Protein AF-A0A9D4RQT7-F1 (afdb_monomer)

Organism: Dreissena polymorpha (NCBI:txid45954)

Secondary structure (DSSP, 8-state):
-EEEES-EEEEEEEEEEEEEEEEEEEEEESSEEEEEEEEEEEEEEEEEEEEEEEEEEEEEEEEEEEEEEEEEEEEEEEEEEEEEEEEEEEEEEEEEEEEEESSEEEEEEEEEES-EEEEEEEEEEESEEEEEEEEEES-EEEEEEEEEEE--

pLDDT: mean 74.94, std 4.61, range [51.5, 82.75]

Mean predicted aligned error: 7.0 Å

Radius of gyration: 15.12 Å; Cα contacts (8 Å, |Δi|>4): 429; chains: 1; bounding box: 41×29×42 Å

Nearest PDB structures (foldseek):
  3ult-assembly2_B  TM=1.533E-01  e=4.565E-01  Lolium perenne

Structure (mmCIF, N/CA/C/O backbone):
data_AF-A0A9D4RQT7-F1
#
_entry.id   AF-A0A9D4RQT7-F1
#
loop_
_atom_site.group_PDB
_atom_site.id
_atom_site.type_symbol
_atom_site.label_atom_id
_atom_site.label_alt_id
_atom_site.label_comp_id
_atom_site.label_asym_id
_atom_site.label_entity_id
_atom_site.label_seq_id
_atom_site.pdbx_PDB_ins_code
_atom_site.Cartn_x
_atom_site.Cartn_y
_atom_site.Cartn_z
_atom_site.occupancy
_atom_site.B_iso_or_equiv
_atom_site.auth_seq_id
_atom_site.auth_comp_id
_atom_site.auth_asym_id
_atom_site.auth_atom_id
_atom_site.pdbx_PDB_model_num
ATOM 1 N N . MET A 1 1 ? 5.809 -14.152 4.942 1.00 71.62 1 MET A N 1
ATOM 2 C CA . MET A 1 1 ? 5.813 -14.096 6.418 1.00 71.62 1 MET A CA 1
ATOM 3 C C . MET A 1 1 ? 4.414 -13.785 6.895 1.00 71.62 1 MET A C 1
ATOM 5 O O . MET A 1 1 ? 3.755 -12.975 6.258 1.00 71.62 1 MET A O 1
ATOM 9 N N . ASN A 1 2 ? 3.977 -14.423 7.978 1.00 79.56 2 ASN A N 1
ATOM 10 C CA . ASN A 1 2 ? 2.656 -14.209 8.561 1.00 79.56 2 ASN A CA 1
ATOM 11 C C . ASN A 1 2 ? 2.832 -13.743 10.006 1.00 79.56 2 ASN A C 1
ATOM 13 O O . ASN A 1 2 ? 3.481 -14.434 10.790 1.00 79.56 2 ASN A O 1
ATOM 17 N N . PHE A 1 3 ? 2.258 -12.593 10.341 1.00 76.88 3 PHE A N 1
ATOM 18 C CA . PHE A 1 3 ? 2.304 -12.006 11.675 1.00 76.88 3 PHE A CA 1
ATOM 19 C C . PHE A 1 3 ? 0.886 -11.866 12.225 1.00 76.88 3 PHE A C 1
ATOM 21 O O . PHE A 1 3 ? -0.008 -11.366 11.537 1.00 76.88 3 PHE A O 1
ATOM 28 N N . THR A 1 4 ? 0.664 -12.312 13.461 1.00 79.75 4 THR A N 1
ATOM 29 C CA . THR A 1 4 ? -0.646 -12.227 14.117 1.00 79.75 4 THR A CA 1
ATOM 30 C C . THR A 1 4 ? -0.463 -11.867 15.582 1.00 79.75 4 THR A C 1
ATOM 32 O O . THR A 1 4 ? 0.107 -12.645 16.343 1.00 79.75 4 THR A O 1
ATOM 35 N N . TYR A 1 5 ? -0.951 -10.691 15.974 1.00 75.56 5 TYR A N 1
ATOM 36 C CA . TYR A 1 5 ? -0.823 -10.184 17.339 1.00 75.56 5 TYR A CA 1
ATOM 37 C C . TYR A 1 5 ? -2.159 -9.653 17.863 1.00 75.56 5 TYR A C 1
ATOM 39 O O . TYR A 1 5 ? -2.916 -8.994 17.146 1.00 75.56 5 TYR A O 1
ATOM 47 N N . THR A 1 6 ? -2.445 -9.940 19.135 1.00 71.69 6 THR A N 1
ATOM 48 C CA . THR A 1 6 ? -3.721 -9.603 19.786 1.00 71.69 6 THR A CA 1
ATOM 49 C C . THR A 1 6 ? -3.671 -8.300 20.583 1.00 71.69 6 THR A C 1
ATOM 51 O O . THR A 1 6 ? -4.624 -7.522 20.540 1.00 71.69 6 THR A O 1
ATOM 54 N N . ARG A 1 7 ? -2.566 -8.041 21.294 1.00 72.56 7 ARG A N 1
ATOM 55 C CA . ARG A 1 7 ? -2.293 -6.769 21.975 1.00 72.56 7 ARG A CA 1
ATOM 56 C C . ARG A 1 7 ? -0.795 -6.493 22.011 1.00 72.56 7 ARG A C 1
ATOM 58 O O . ARG A 1 7 ? -0.040 -7.320 22.514 1.00 72.56 7 ARG A O 1
ATOM 65 N N . THR A 1 8 ? -0.388 -5.336 21.511 1.00 75.12 8 THR A N 1
ATOM 66 C CA . THR A 1 8 ? 1.012 -4.890 21.501 1.00 75.12 8 THR A CA 1
ATOM 67 C C . THR A 1 8 ? 1.054 -3.379 21.625 1.00 75.12 8 THR A C 1
ATOM 69 O O . THR A 1 8 ? 0.413 -2.717 20.819 1.00 75.12 8 THR A O 1
ATOM 72 N N . ASP A 1 9 ? 1.837 -2.827 22.543 1.00 77.00 9 ASP A N 1
ATOM 73 C CA . ASP A 1 9 ? 1.921 -1.366 22.675 1.00 77.00 9 ASP A CA 1
ATOM 74 C C . ASP A 1 9 ? 2.597 -0.770 21.427 1.00 77.00 9 ASP A C 1
ATOM 76 O O . ASP A 1 9 ? 2.038 0.080 20.740 1.00 77.00 9 ASP A O 1
ATOM 80 N N . ASN A 1 10 ? 3.759 -1.309 21.039 1.00 79.19 10 ASN A N 1
ATOM 81 C CA . ASN A 1 10 ? 4.453 -0.899 19.821 1.00 79.19 10 ASN A CA 1
ATOM 82 C C . ASN A 1 10 ? 4.899 -2.096 18.980 1.00 79.19 10 ASN A C 1
ATOM 84 O O . ASN A 1 10 ? 5.436 -3.071 19.509 1.00 79.19 10 ASN A O 1
ATOM 88 N N . PHE A 1 11 ? 4.745 -1.985 17.662 1.00 76.56 11 PHE A N 1
ATOM 89 C CA . PHE A 1 11 ? 5.248 -2.958 16.700 1.00 76.56 11 PHE A CA 1
ATOM 90 C C . PHE A 1 11 ? 6.074 -2.273 15.609 1.00 76.56 11 PHE A C 1
ATOM 92 O O . PHE A 1 11 ? 5.605 -1.336 14.961 1.00 76.56 11 PHE A O 1
ATOM 99 N N . TYR A 1 12 ? 7.288 -2.780 15.388 1.00 78.31 12 TYR A N 1
ATOM 100 C CA . TYR A 1 12 ? 8.228 -2.259 14.400 1.00 78.31 12 TYR A CA 1
ATOM 101 C C . TYR A 1 12 ? 8.743 -3.382 13.506 1.00 78.31 12 TYR A C 1
ATOM 103 O O . TYR A 1 12 ? 9.262 -4.386 13.994 1.00 78.31 12 TYR A O 1
ATOM 111 N N . VAL A 1 13 ? 8.662 -3.180 12.194 1.00 72.94 13 VAL A N 1
ATOM 112 C CA . VAL A 1 13 ? 9.315 -4.032 11.193 1.00 72.94 13 VAL A CA 1
ATOM 113 C C . VAL A 1 13 ? 10.196 -3.171 10.308 1.00 72.94 13 VAL A C 1
ATOM 115 O O . VAL A 1 13 ? 9.751 -2.156 9.774 1.00 72.94 13 VAL A O 1
ATOM 118 N N . ASN A 1 14 ? 11.444 -3.603 10.136 1.00 80.38 14 ASN A N 1
ATOM 119 C CA . ASN A 1 14 ? 12.373 -3.022 9.179 1.00 80.38 14 ASN A CA 1
ATOM 120 C C . ASN A 1 14 ? 12.892 -4.121 8.251 1.00 80.38 14 ASN A C 1
ATOM 122 O O . ASN A 1 14 ? 13.490 -5.097 8.704 1.00 80.38 14 ASN A O 1
ATOM 126 N N . CYS A 1 15 ? 12.650 -3.957 6.959 1.00 71.88 15 CYS A N 1
ATOM 127 C CA . CYS A 1 15 ? 12.934 -4.950 5.937 1.00 71.88 15 CYS A CA 1
ATOM 128 C C . CYS A 1 15 ? 13.823 -4.341 4.854 1.00 71.88 15 CYS A C 1
ATOM 130 O O . CYS A 1 15 ? 13.450 -3.336 4.252 1.00 71.88 15 CYS A O 1
ATOM 132 N N . ILE A 1 16 ? 14.968 -4.970 4.575 1.00 79.12 16 ILE A N 1
ATOM 133 C CA . ILE A 1 16 ? 15.852 -4.602 3.462 1.00 79.12 16 ILE A CA 1
ATOM 134 C C . ILE A 1 16 ? 16.157 -5.869 2.667 1.00 79.12 16 ILE A C 1
ATOM 136 O O . ILE A 1 16 ? 16.773 -6.792 3.198 1.00 79.12 16 ILE A O 1
ATOM 140 N N . TYR A 1 17 ? 15.733 -5.914 1.405 1.00 74.88 17 TYR A N 1
ATOM 141 C CA . TYR A 1 17 ? 15.932 -7.075 0.536 1.00 74.88 17 TYR A CA 1
ATOM 142 C C . TYR A 1 17 ? 16.533 -6.688 -0.816 1.00 74.88 17 TYR A C 1
ATOM 144 O O . TYR A 1 17 ? 16.200 -5.655 -1.409 1.00 74.88 17 TYR A O 1
ATOM 152 N N . THR A 1 18 ? 17.412 -7.553 -1.323 1.00 75.62 18 THR A N 1
ATOM 153 C CA . THR A 1 18 ? 18.044 -7.423 -2.637 1.00 75.62 18 THR A CA 1
ATOM 154 C C . THR A 1 18 ? 17.905 -8.745 -3.400 1.00 75.62 18 THR A C 1
ATOM 156 O O . THR A 1 18 ? 18.274 -9.800 -2.893 1.00 75.62 18 THR A O 1
ATOM 159 N N . GLY A 1 19 ? 17.336 -8.711 -4.609 1.00 70.69 19 GLY A N 1
ATOM 160 C CA . GLY A 1 19 ? 17.256 -9.883 -5.492 1.00 70.69 19 GLY A CA 1
ATOM 161 C C . GLY A 1 19 ? 16.344 -11.003 -4.981 1.00 70.69 19 GLY A C 1
ATOM 162 O O . GLY A 1 19 ? 16.796 -12.114 -4.714 1.00 70.69 19 GLY A O 1
ATOM 163 N N . THR A 1 20 ? 15.047 -10.727 -4.877 1.00 71.50 20 THR A N 1
ATOM 164 C CA . THR A 1 20 ? 14.037 -11.707 -4.448 1.00 71.50 20 THR A CA 1
ATOM 165 C C . THR A 1 20 ? 13.070 -12.017 -5.581 1.00 71.50 20 THR A C 1
ATOM 167 O O . THR A 1 20 ? 12.459 -11.099 -6.116 1.00 71.50 20 THR A O 1
ATOM 170 N N . ASN A 1 21 ? 12.842 -13.295 -5.892 1.00 75.62 21 ASN A N 1
ATOM 171 C CA . ASN A 1 21 ? 11.820 -13.656 -6.881 1.00 75.62 21 ASN A CA 1
ATOM 172 C C . ASN A 1 21 ? 10.425 -13.250 -6.393 1.00 75.62 21 ASN A C 1
ATOM 174 O O . ASN A 1 21 ? 9.769 -12.425 -7.017 1.00 75.62 21 ASN A O 1
ATOM 178 N N . ASN A 1 22 ? 9.995 -13.773 -5.243 1.00 79.25 22 ASN A N 1
ATOM 179 C CA . ASN A 1 22 ? 8.695 -13.442 -4.674 1.00 79.25 22 ASN A CA 1
ATOM 180 C C . ASN A 1 22 ? 8.826 -13.066 -3.200 1.00 79.25 22 ASN A C 1
ATOM 182 O O . ASN A 1 22 ? 9.473 -13.779 -2.430 1.00 79.25 22 ASN A O 1
ATOM 186 N N . PHE A 1 23 ? 8.149 -11.995 -2.803 1.00 76.88 23 PHE A N 1
ATOM 187 C CA . PHE A 1 23 ? 8.034 -11.570 -1.418 1.00 76.88 23 PHE A CA 1
ATOM 188 C C . PHE A 1 23 ? 6.563 -11.476 -1.011 1.00 76.88 23 PHE A C 1
ATOM 190 O O . PHE A 1 23 ? 5.767 -10.824 -1.683 1.00 76.88 23 PHE A O 1
ATOM 197 N N . TYR A 1 24 ? 6.219 -12.118 0.107 1.00 79.31 24 TYR A N 1
ATOM 198 C CA . TYR A 1 24 ? 4.861 -12.146 0.647 1.00 79.31 24 TYR A CA 1
ATOM 199 C C . TYR A 1 24 ? 4.875 -11.785 2.128 1.00 79.31 24 TYR A C 1
ATOM 201 O O . TYR A 1 24 ? 5.579 -12.431 2.912 1.00 79.31 24 TYR A O 1
ATOM 209 N N . VAL A 1 25 ? 4.044 -10.830 2.536 1.00 74.88 25 VAL A N 1
ATOM 210 C CA . VAL A 1 25 ? 3.774 -10.517 3.946 1.00 74.88 25 VAL A CA 1
ATOM 211 C C . VAL A 1 25 ? 2.272 -10.472 4.191 1.00 74.88 25 VAL A C 1
ATOM 213 O O . VAL A 1 25 ? 1.536 -9.820 3.457 1.00 74.88 25 VAL A O 1
ATOM 216 N N . ASN A 1 26 ? 1.833 -11.157 5.243 1.00 79.56 26 ASN A N 1
ATOM 217 C CA . ASN A 1 26 ? 0.478 -11.083 5.762 1.00 79.56 26 ASN A CA 1
ATOM 218 C C . ASN A 1 26 ? 0.508 -10.668 7.235 1.00 79.56 26 ASN A C 1
ATOM 220 O O . ASN A 1 26 ? 1.278 -11.213 8.029 1.00 79.56 26 ASN A O 1
ATOM 224 N N . CYS A 1 27 ? -0.335 -9.715 7.596 1.00 73.25 27 CYS A N 1
ATOM 225 C CA . CYS A 1 27 ? -0.266 -9.000 8.861 1.00 73.25 27 CYS A CA 1
ATOM 226 C C . CYS A 1 27 ? -1.672 -8.827 9.440 1.00 73.25 27 CYS A C 1
ATOM 228 O O . CYS A 1 27 ? -2.500 -8.166 8.819 1.00 73.25 27 CYS A O 1
ATOM 230 N N . THR A 1 28 ? -1.927 -9.353 10.641 1.00 79.25 28 THR A N 1
ATOM 231 C CA . THR A 1 28 ? -3.211 -9.174 11.340 1.00 79.25 28 THR A CA 1
ATOM 232 C C . THR A 1 28 ? -2.992 -8.682 12.768 1.00 79.25 28 THR A C 1
ATOM 234 O O . THR A 1 28 ? -2.385 -9.380 13.583 1.00 79.25 28 THR A O 1
ATOM 237 N N . TYR A 1 29 ? -3.524 -7.500 13.086 1.00 74.38 29 TYR A N 1
ATOM 238 C CA . TYR A 1 29 ? -3.374 -6.852 14.395 1.00 74.38 29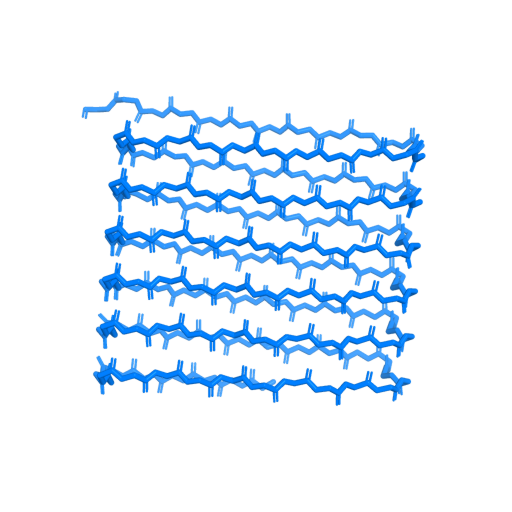 TYR A CA 1
ATOM 239 C C . TYR A 1 29 ? -4.728 -6.372 14.919 1.00 74.38 29 TYR A C 1
ATOM 241 O O . TYR A 1 29 ? -5.548 -5.864 14.152 1.00 74.38 29 TYR A O 1
ATOM 249 N N . THR A 1 30 ? -4.977 -6.549 16.221 1.00 71.62 30 THR A N 1
ATOM 250 C CA . THR A 1 30 ? -6.299 -6.274 16.827 1.00 71.62 30 THR A CA 1
ATOM 251 C C . THR A 1 30 ? -6.351 -5.164 17.868 1.00 71.62 30 THR A C 1
ATOM 253 O O . THR A 1 30 ? -7.444 -4.646 18.114 1.00 71.62 30 THR A O 1
ATOM 256 N N . ARG A 1 31 ? -5.225 -4.845 18.514 1.00 74.75 31 ARG A N 1
ATOM 257 C CA . ARG A 1 31 ? -5.043 -3.679 19.390 1.00 74.75 31 ARG A CA 1
ATOM 258 C C . ARG A 1 31 ? -3.570 -3.312 19.402 1.00 74.75 31 ARG A C 1
ATOM 260 O O . ARG A 1 31 ? -2.759 -4.068 19.947 1.00 74.75 31 ARG A O 1
ATOM 267 N N . THR A 1 32 ? -3.246 -2.177 18.807 1.00 75.25 32 THR A N 1
ATOM 268 C CA . THR A 1 32 ? -1.868 -1.703 18.745 1.00 75.25 32 THR A CA 1
ATOM 269 C C . THR A 1 32 ? -1.841 -0.196 18.882 1.00 75.25 32 THR A C 1
ATOM 271 O O . THR A 1 32 ? -2.504 0.467 18.096 1.00 75.25 32 THR A O 1
ATOM 274 N N . ASP A 1 33 ? -1.074 0.345 19.824 1.00 78.94 33 ASP A N 1
ATOM 275 C CA . ASP A 1 33 ? -1.012 1.802 19.974 1.00 78.94 33 ASP A CA 1
ATOM 276 C C . ASP A 1 33 ? -0.234 2.382 18.784 1.00 78.94 33 ASP A C 1
ATOM 278 O O . ASP A 1 33 ? -0.759 3.201 18.032 1.00 78.94 33 ASP A O 1
ATOM 282 N N . ASN A 1 34 ? 0.976 1.869 18.518 1.00 79.06 34 ASN A N 1
ATOM 283 C CA . ASN A 1 34 ? 1.767 2.286 17.355 1.00 79.06 34 ASN A CA 1
ATOM 284 C C . ASN A 1 34 ? 2.242 1.108 16.498 1.00 79.06 34 ASN A C 1
ATOM 286 O O . ASN A 1 34 ? 2.916 0.187 16.971 1.00 79.06 34 ASN A O 1
ATOM 290 N N . PHE A 1 35 ? 1.948 1.180 15.202 1.00 76.44 35 PHE A N 1
ATOM 291 C CA . PHE A 1 35 ? 2.434 0.244 14.196 1.00 76.44 35 PHE A CA 1
ATOM 292 C C . PHE A 1 35 ? 3.307 0.966 13.169 1.00 76.44 35 PHE A C 1
ATOM 294 O O . PHE A 1 35 ? 2.853 1.901 12.505 1.00 76.44 35 PHE A O 1
ATOM 301 N N . HIS A 1 36 ? 4.540 0.488 12.996 1.00 78.31 36 HIS A N 1
ATOM 302 C CA . HIS A 1 36 ? 5.504 1.041 12.053 1.00 78.31 36 HIS A CA 1
ATOM 303 C C . HIS A 1 36 ? 6.111 -0.048 11.166 1.00 78.31 36 HIS A C 1
ATOM 305 O O . HIS A 1 36 ? 6.689 -1.025 11.648 1.00 78.31 36 HIS A O 1
ATOM 311 N N . VAL A 1 37 ? 6.051 0.163 9.854 1.00 72.38 37 VAL A N 1
ATOM 312 C CA . VAL A 1 37 ? 6.762 -0.655 8.865 1.00 72.38 37 VAL A CA 1
ATOM 313 C C . VAL A 1 37 ? 7.645 0.240 8.014 1.00 72.38 37 VAL A C 1
ATOM 315 O O . VAL A 1 37 ? 7.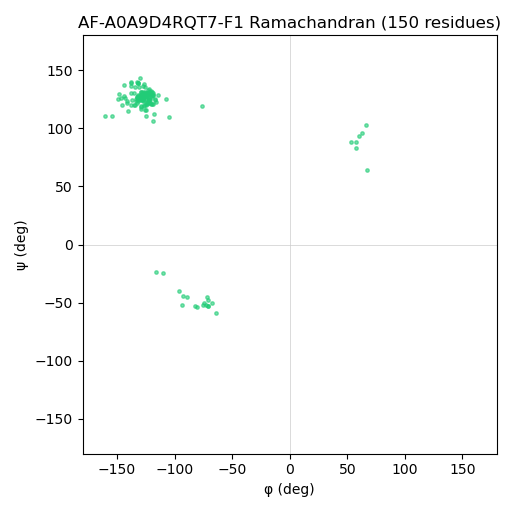173 1.221 7.438 1.00 72.38 37 VAL A O 1
ATOM 318 N N . ASN A 1 38 ? 8.916 -0.136 7.904 1.00 79.25 38 ASN A N 1
ATOM 319 C CA . ASN A 1 38 ? 9.848 0.437 6.948 1.00 79.25 38 ASN A CA 1
ATOM 320 C C . ASN A 1 38 ? 10.422 -0.655 6.043 1.00 79.25 38 ASN A C 1
ATOM 322 O O . ASN A 1 38 ? 10.864 -1.707 6.503 1.00 79.25 38 ASN A O 1
ATOM 326 N N . CYS A 1 39 ? 10.401 -0.398 4.744 1.00 73.12 39 CYS A N 1
ATOM 327 C CA . CYS A 1 39 ? 10.593 -1.418 3.727 1.00 73.12 39 CYS A CA 1
ATOM 328 C C . CYS A 1 39 ? 11.435 -0.863 2.577 1.00 73.12 39 CYS A C 1
ATOM 330 O O . CYS A 1 39 ? 11.033 0.109 1.940 1.00 73.12 39 CYS A O 1
ATOM 332 N N . ILE A 1 40 ? 12.576 -1.489 2.283 1.00 78.62 40 ILE A N 1
ATOM 333 C CA . ILE A 1 40 ? 13.425 -1.158 1.133 1.00 78.62 40 ILE A CA 1
ATOM 334 C C . ILE A 1 40 ? 13.677 -2.425 0.320 1.00 78.62 40 ILE A C 1
ATOM 336 O O . ILE A 1 40 ? 14.278 -3.382 0.808 1.00 78.62 40 ILE A O 1
ATOM 340 N N . TYR A 1 41 ? 13.251 -2.420 -0.939 1.00 74.56 41 TYR A N 1
ATOM 341 C CA . TYR A 1 41 ? 13.418 -3.559 -1.839 1.00 74.56 41 TYR A CA 1
ATOM 342 C C . TYR A 1 41 ? 14.091 -3.128 -3.133 1.00 74.56 41 TYR A C 1
ATOM 344 O O . TYR A 1 41 ? 13.765 -2.095 -3.726 1.00 74.56 41 TYR A O 1
ATOM 352 N N . THR A 1 42 ? 15.025 -3.955 -3.593 1.00 76.00 42 THR A N 1
ATOM 353 C CA . THR A 1 42 ? 15.697 -3.767 -4.878 1.00 76.00 42 THR A CA 1
ATOM 354 C C . THR A 1 42 ? 15.646 -5.060 -5.682 1.00 76.00 42 THR A C 1
ATOM 356 O O . THR A 1 42 ? 16.083 -6.107 -5.203 1.00 76.00 42 THR A O 1
ATOM 359 N N . ARG A 1 43 ? 15.144 -4.973 -6.921 1.00 77.62 43 ARG A N 1
ATOM 360 C CA . ARG A 1 43 ? 14.948 -6.101 -7.847 1.00 77.62 43 ARG A CA 1
ATOM 361 C C . ARG A 1 43 ? 14.056 -7.188 -7.253 1.00 77.62 43 ARG A C 1
ATOM 363 O O . ARG A 1 43 ? 14.532 -8.147 -6.640 1.00 77.62 43 ARG A O 1
ATOM 370 N N . THR A 1 44 ? 12.760 -7.032 -7.460 1.00 78.25 44 THR A N 1
ATOM 371 C CA . THR A 1 44 ? 11.767 -7.998 -7.001 1.00 78.25 44 THR A CA 1
ATOM 372 C C . THR A 1 44 ? 10.817 -8.329 -8.135 1.00 78.25 44 THR A C 1
ATOM 374 O O . THR A 1 44 ? 10.217 -7.415 -8.679 1.00 78.25 44 THR A O 1
ATOM 377 N N . ASN A 1 45 ? 10.638 -9.603 -8.486 1.00 81.44 45 ASN A N 1
ATOM 378 C CA . ASN A 1 45 ? 9.678 -9.909 -9.552 1.00 81.44 45 ASN A CA 1
ATOM 379 C C . ASN A 1 45 ? 8.264 -9.674 -9.021 1.00 81.44 45 ASN A C 1
ATOM 381 O O . ASN A 1 45 ? 7.511 -8.897 -9.590 1.00 81.44 45 ASN A O 1
ATOM 385 N N . ASN A 1 46 ? 7.918 -10.274 -7.877 1.00 80.75 46 ASN A N 1
ATOM 386 C CA . ASN A 1 46 ? 6.606 -10.065 -7.276 1.00 80.75 46 ASN A CA 1
ATOM 387 C C . ASN A 1 46 ? 6.672 -9.680 -5.801 1.00 80.75 46 ASN A C 1
ATOM 389 O O . ASN A 1 46 ? 7.299 -10.367 -4.988 1.00 80.75 46 ASN A O 1
ATOM 393 N N . PHE A 1 47 ? 5.947 -8.624 -5.448 1.00 78.50 47 PHE A N 1
ATOM 394 C CA . PHE A 1 47 ? 5.779 -8.160 -4.081 1.00 78.50 47 PHE A CA 1
ATOM 395 C C . PHE A 1 47 ? 4.298 -8.130 -3.699 1.00 78.50 47 PHE A C 1
ATOM 397 O O . PHE A 1 47 ? 3.498 -7.454 -4.346 1.00 78.50 47 PHE A O 1
ATOM 404 N N . TYR A 1 48 ? 3.950 -8.828 -2.619 1.00 79.69 48 TYR A N 1
ATOM 405 C CA . TYR A 1 48 ? 2.590 -8.908 -2.099 1.00 79.69 48 TYR A CA 1
ATOM 406 C C . TYR A 1 48 ? 2.550 -8.596 -0.607 1.00 79.69 48 TYR A C 1
ATOM 408 O O . TYR A 1 48 ? 3.213 -9.250 0.205 1.00 79.69 48 TYR A O 1
ATOM 416 N N . VAL A 1 49 ? 1.695 -7.650 -0.234 1.00 73.75 49 VAL A N 1
ATOM 417 C CA . VAL A 1 49 ? 1.382 -7.338 1.161 1.00 73.75 49 VAL A CA 1
ATOM 418 C C . VAL A 1 49 ? -0.122 -7.378 1.363 1.00 73.75 49 VAL A C 1
ATOM 420 O O . VAL A 1 49 ? -0.873 -6.723 0.643 1.00 73.75 49 VAL A O 1
ATOM 423 N N . ASN A 1 50 ? -0.555 -8.129 2.369 1.00 79.44 50 ASN A N 1
ATOM 424 C CA . ASN A 1 50 ? -1.925 -8.107 2.853 1.00 79.44 50 ASN A CA 1
ATOM 425 C C . ASN A 1 50 ? -1.933 -7.758 4.337 1.00 79.44 50 ASN A C 1
ATOM 427 O O . ASN A 1 50 ? -1.282 -8.424 5.142 1.00 79.44 50 ASN A O 1
ATOM 431 N N . CYS A 1 51 ? -2.675 -6.726 4.708 1.00 73.44 51 CYS A N 1
ATOM 432 C CA . CYS A 1 51 ? -2.718 -6.280 6.086 1.00 73.44 51 CYS A CA 1
ATOM 433 C C . CYS A 1 51 ? -4.145 -6.005 6.557 1.00 73.44 51 CYS A C 1
ATOM 435 O O . CYS A 1 51 ? -4.932 -5.353 5.869 1.00 73.44 51 CYS A O 1
ATOM 437 N N . THR A 1 52 ? -4.461 -6.470 7.764 1.00 80.00 52 THR A N 1
ATOM 438 C CA . THR A 1 52 ? -5.720 -6.202 8.463 1.00 80.00 52 THR A CA 1
ATOM 439 C C . THR A 1 52 ? -5.440 -5.647 9.855 1.00 80.00 52 THR A C 1
ATOM 441 O O . THR A 1 52 ? -4.829 -6.313 10.693 1.00 80.00 52 THR A O 1
ATOM 444 N N . TYR A 1 53 ? -5.931 -4.438 10.113 1.00 74.19 53 TYR A N 1
ATOM 445 C CA . TYR A 1 53 ? -5.783 -3.748 11.391 1.00 74.19 53 TYR A CA 1
ATOM 446 C C . TYR A 1 53 ? -7.152 -3.449 11.993 1.00 74.19 53 TYR A C 1
ATOM 448 O O . TYR A 1 53 ? -8.058 -2.933 11.331 1.00 74.19 53 TYR A O 1
ATOM 456 N N . THR A 1 54 ? -7.300 -3.772 13.271 1.00 74.50 54 THR A N 1
ATOM 457 C CA . THR A 1 54 ? -8.462 -3.413 14.084 1.00 74.50 54 THR A CA 1
ATOM 458 C C . THR A 1 54 ? -7.941 -2.610 15.263 1.00 74.50 54 THR A C 1
ATOM 460 O O . THR A 1 54 ? -7.053 -3.100 15.943 1.00 74.50 54 THR A O 1
ATOM 463 N N . ARG A 1 55 ? -8.473 -1.404 15.500 1.00 76.56 55 ARG A N 1
ATOM 464 C CA . ARG A 1 55 ? -8.096 -0.503 16.610 1.00 76.56 55 ARG A CA 1
ATOM 465 C C . ARG A 1 55 ? -6.595 -0.224 16.688 1.00 76.56 55 ARG A C 1
ATOM 467 O O . ARG A 1 55 ? -5.854 -0.898 17.408 1.00 76.56 55 ARG A O 1
ATOM 474 N N . THR A 1 56 ? -6.178 0.799 15.960 1.00 75.62 56 THR A N 1
ATOM 475 C CA . THR A 1 56 ? -4.791 1.258 15.977 1.00 75.62 56 THR A CA 1
ATOM 476 C C . THR A 1 56 ? -4.749 2.760 16.161 1.00 75.62 56 THR A C 1
ATOM 478 O O . THR A 1 56 ? -5.350 3.461 15.357 1.00 75.62 56 THR A O 1
ATOM 481 N N . ASP A 1 57 ? -4.037 3.269 17.160 1.00 80.44 57 ASP A N 1
ATOM 482 C CA . ASP A 1 57 ? -4.004 4.721 17.375 1.00 80.44 57 ASP A CA 1
ATOM 483 C C . ASP A 1 57 ? -3.164 5.384 16.272 1.00 80.44 57 ASP A C 1
ATOM 485 O O . ASP A 1 57 ? -3.584 6.356 15.636 1.00 80.44 57 ASP A O 1
ATOM 489 N N . LYS A 1 58 ? -1.989 4.815 15.967 1.00 79.31 58 LYS A N 1
ATOM 490 C CA . LYS A 1 58 ? -1.120 5.293 14.884 1.00 79.31 58 LYS A CA 1
ATOM 491 C C . LYS A 1 58 ? -0.621 4.173 13.991 1.00 79.31 58 LYS A C 1
ATOM 493 O O . LYS A 1 58 ? 0.017 3.216 14.433 1.00 79.31 58 LYS A O 1
ATOM 498 N N . PHE A 1 59 ? -0.850 4.351 12.697 1.00 76.44 59 PHE A N 1
ATOM 499 C CA . PHE A 1 59 ? -0.376 3.463 11.654 1.00 76.44 59 PHE A CA 1
ATOM 500 C C . PHE A 1 59 ? 0.558 4.198 10.695 1.00 76.44 59 PHE A C 1
ATOM 502 O O . PHE A 1 59 ? 0.153 5.165 10.049 1.00 76.44 59 PHE A O 1
ATOM 509 N N . HIS A 1 60 ? 1.793 3.713 10.569 1.00 78.56 60 HIS A N 1
ATOM 510 C CA . HIS A 1 60 ? 2.800 4.284 9.684 1.00 78.56 60 HIS A CA 1
ATOM 511 C C . HIS A 1 60 ? 3.444 3.217 8.803 1.00 78.56 60 HIS A C 1
ATOM 513 O O . HIS A 1 60 ? 4.022 2.241 9.287 1.00 78.56 60 HIS A O 1
ATOM 519 N N . VAL A 1 61 ? 3.426 3.453 7.495 1.00 71.88 61 VAL A N 1
ATOM 520 C CA . VAL A 1 61 ? 4.155 2.642 6.519 1.00 71.88 61 VAL A CA 1
ATOM 521 C C . VAL A 1 61 ? 5.012 3.554 5.660 1.00 71.88 61 VAL A C 1
ATOM 523 O O . VAL A 1 61 ? 4.511 4.496 5.048 1.00 71.88 61 VAL A O 1
ATOM 526 N N . ASN A 1 62 ? 6.305 3.252 5.598 1.00 78.12 62 ASN A N 1
ATOM 527 C CA . ASN A 1 62 ? 7.217 3.837 4.631 1.00 78.12 62 ASN A CA 1
ATOM 528 C C . ASN A 1 62 ? 7.802 2.731 3.760 1.00 78.12 62 ASN A C 1
ATOM 530 O O . ASN A 1 62 ? 8.301 1.722 4.267 1.00 78.12 62 ASN A O 1
ATOM 534 N N . CYS A 1 63 ? 7.728 2.895 2.446 1.00 73.25 63 CYS A N 1
ATOM 535 C CA . CYS A 1 63 ? 8.292 1.917 1.536 1.00 73.25 63 CYS A CA 1
ATOM 536 C C . CYS A 1 63 ? 9.032 2.559 0.363 1.00 73.25 63 CYS A C 1
ATOM 538 O O . CYS A 1 63 ? 8.561 3.520 -0.241 1.00 73.25 63 CYS A O 1
ATOM 540 N N . THR A 1 64 ? 10.177 1.981 0.005 1.00 79.19 64 THR A N 1
ATOM 541 C CA . THR A 1 64 ? 10.952 2.342 -1.184 1.00 79.19 64 THR A CA 1
ATOM 542 C C . THR A 1 64 ? 11.246 1.097 -2.010 1.00 79.19 64 THR A C 1
ATOM 544 O O . THR A 1 64 ? 11.842 0.141 -1.514 1.00 79.19 64 THR A O 1
ATOM 547 N N . TYR A 1 65 ? 10.864 1.122 -3.284 1.00 75.44 65 TYR A N 1
ATOM 548 C CA . TYR A 1 65 ? 11.067 0.004 -4.204 1.00 75.44 65 TYR A CA 1
ATOM 549 C C . TYR A 1 65 ? 11.811 0.457 -5.453 1.00 75.44 65 TYR A C 1
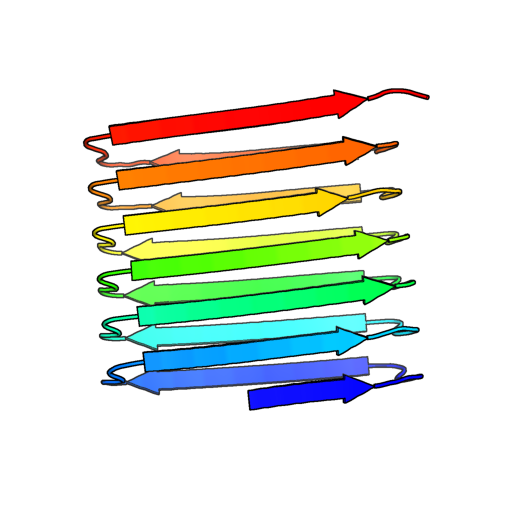ATOM 551 O O . TYR A 1 65 ? 11.500 1.489 -6.053 1.00 75.44 65 TYR A O 1
ATOM 559 N N . THR A 1 66 ? 12.791 -0.343 -5.869 1.00 77.50 66 THR A N 1
ATOM 560 C CA . THR A 1 66 ? 13.552 -0.117 -7.102 1.00 77.50 66 THR A CA 1
ATOM 561 C C . THR A 1 66 ? 13.508 -1.361 -7.977 1.00 77.50 66 THR A C 1
ATOM 563 O O . THR A 1 66 ? 14.095 -2.379 -7.609 1.00 77.50 66 THR A O 1
ATOM 566 N N . ARG A 1 67 ? 12.887 -1.242 -9.158 1.00 78.94 67 ARG A N 1
ATOM 567 C CA . ARG A 1 67 ? 12.635 -2.318 -10.132 1.00 78.94 67 ARG A CA 1
ATOM 568 C C . ARG A 1 67 ? 11.782 -3.443 -9.558 1.00 78.94 67 ARG A C 1
ATOM 570 O O . ARG A 1 67 ? 12.313 -4.369 -8.941 1.00 78.94 67 ARG A O 1
ATOM 577 N N . THR A 1 68 ? 10.479 -3.333 -9.775 1.00 78.44 68 THR A N 1
ATOM 578 C CA . THR A 1 68 ? 9.520 -4.373 -9.399 1.00 78.44 68 THR A CA 1
ATOM 579 C C . THR A 1 68 ? 8.652 -4.734 -10.592 1.00 78.44 68 THR A C 1
ATOM 581 O O . THR A 1 68 ? 8.053 -3.830 -11.160 1.00 78.44 68 THR A O 1
ATOM 584 N N . ASP A 1 69 ? 8.540 -6.008 -10.959 1.00 82.75 69 ASP A N 1
ATOM 585 C CA . ASP A 1 69 ? 7.676 -6.364 -12.095 1.00 82.75 69 ASP A CA 1
ATOM 586 C C . ASP A 1 69 ? 6.205 -6.222 -11.665 1.00 82.75 69 ASP A C 1
ATOM 588 O O . ASP A 1 69 ? 5.438 -5.481 -12.270 1.00 82.75 69 ASP A O 1
ATOM 592 N N . ASN A 1 70 ? 5.816 -6.838 -10.543 1.00 81.19 70 ASN A N 1
ATOM 593 C CA . ASN A 1 70 ? 4.462 -6.738 -9.998 1.00 81.19 70 ASN A CA 1
ATOM 594 C C . ASN A 1 70 ? 4.457 -6.342 -8.521 1.00 81.19 70 ASN A C 1
ATOM 596 O O . ASN A 1 70 ? 5.070 -6.996 -7.669 1.00 81.19 70 ASN A O 1
ATOM 600 N N . PHE A 1 71 ? 3.688 -5.304 -8.207 1.00 79.06 71 PHE A N 1
ATOM 601 C CA . PHE A 1 71 ? 3.483 -4.813 -6.854 1.00 79.06 71 PHE A CA 1
ATOM 602 C C . PHE A 1 71 ? 2.000 -4.831 -6.478 1.00 79.06 71 PHE A C 1
ATOM 604 O O . PHE A 1 71 ? 1.182 -4.165 -7.113 1.00 79.06 71 PHE A O 1
ATOM 611 N N . HIS A 1 72 ? 1.668 -5.548 -5.404 1.00 79.75 72 HIS A N 1
ATOM 612 C CA . HIS A 1 72 ? 0.308 -5.676 -4.895 1.00 79.75 72 HIS A CA 1
ATOM 613 C C . HIS A 1 72 ? 0.236 -5.389 -3.395 1.00 79.75 72 HIS A C 1
ATOM 615 O O . HIS A 1 72 ? 0.889 -6.048 -2.582 1.00 79.75 72 HIS A O 1
ATOM 621 N N . VAL A 1 73 ? -0.636 -4.458 -3.015 1.00 72.44 73 VAL A N 1
ATOM 622 C CA . VAL A 1 73 ? -0.955 -4.177 -1.609 1.00 72.44 73 VAL A CA 1
ATOM 623 C C . VAL A 1 73 ? -2.459 -4.223 -1.399 1.00 72.44 73 VAL A C 1
ATOM 625 O O . VAL A 1 73 ? -3.222 -3.590 -2.130 1.00 72.44 73 VAL A O 1
ATOM 628 N N . ASN A 1 74 ? -2.879 -4.946 -0.365 1.00 78.56 74 ASN A N 1
ATOM 629 C CA . ASN A 1 74 ? -4.241 -4.922 0.143 1.00 78.56 74 ASN A CA 1
ATOM 630 C C . ASN A 1 74 ? -4.236 -4.559 1.630 1.00 78.56 74 ASN A C 1
ATOM 632 O O . ASN A 1 74 ? -3.633 -5.257 2.445 1.00 78.56 74 ASN A O 1
ATOM 636 N N . CYS A 1 75 ? -4.918 -3.473 1.981 1.00 72.00 75 CYS A N 1
ATOM 637 C CA . CYS A 1 75 ? -4.981 -2.971 3.348 1.00 72.00 75 CYS A CA 1
ATOM 638 C C . CYS A 1 75 ? -6.433 -2.775 3.785 1.00 72.00 75 CYS A C 1
ATOM 640 O O . CYS A 1 75 ? -7.197 -2.047 3.149 1.00 72.00 75 CYS A O 1
ATOM 642 N N . THR A 1 76 ? -6.801 -3.375 4.917 1.00 79.81 76 THR A N 1
ATOM 643 C CA . THR A 1 76 ? -8.089 -3.145 5.584 1.00 79.81 76 THR A CA 1
ATOM 644 C C . THR A 1 76 ? -7.848 -2.605 6.985 1.00 79.81 76 THR A C 1
ATOM 646 O O . THR A 1 76 ? -7.214 -3.269 7.805 1.00 79.81 76 THR A O 1
ATOM 649 N N . CYS A 1 77 ? -8.367 -1.413 7.275 1.00 73.06 77 CYS A N 1
ATOM 650 C CA . CYS A 1 77 ? -8.227 -0.786 8.588 1.00 73.06 77 CYS A CA 1
ATOM 651 C C . CYS A 1 77 ? -9.599 -0.445 9.177 1.00 73.06 77 CYS A C 1
ATOM 653 O O . CYS A 1 77 ? -10.453 0.177 8.534 1.00 73.06 77 CYS A O 1
ATOM 655 N N . THR A 1 78 ? -9.807 -0.840 10.432 1.00 76.00 78 THR A N 1
ATOM 656 C CA . THR A 1 78 ? -11.053 -0.609 11.166 1.00 76.00 78 THR A CA 1
ATOM 657 C C . THR A 1 78 ? -10.763 0.113 12.478 1.00 76.00 78 THR A C 1
ATOM 659 O O . THR A 1 78 ? -10.215 -0.475 13.408 1.00 76.00 78 THR A O 1
ATOM 662 N N . LYS A 1 79 ? -11.189 1.383 12.559 1.00 76.00 79 LYS A N 1
ATOM 663 C CA . LYS A 1 79 ? -10.903 2.322 13.659 1.00 76.00 79 LYS A CA 1
ATOM 664 C C . LYS A 1 79 ? -9.412 2.608 13.795 1.00 76.00 79 LYS A C 1
ATOM 666 O O . LYS A 1 79 ? -8.681 1.852 14.436 1.00 76.00 79 LYS A O 1
ATOM 671 N N . THR A 1 80 ? -8.998 3.706 13.187 1.00 74.50 80 THR A N 1
ATOM 672 C CA . THR A 1 80 ? -7.622 4.177 13.263 1.00 74.50 80 THR A CA 1
ATOM 673 C C . THR A 1 80 ? -7.620 5.676 13.468 1.00 74.50 80 THR A C 1
ATOM 675 O O . THR A 1 80 ? -8.192 6.369 12.638 1.00 74.50 80 THR A O 1
ATOM 678 N N . ASP A 1 81 ? -6.980 6.185 14.513 1.00 79.12 81 ASP A N 1
ATOM 679 C CA . ASP A 1 81 ? -7.001 7.634 14.744 1.00 79.12 81 ASP A CA 1
ATOM 680 C C . ASP A 1 81 ? -6.144 8.324 13.677 1.00 79.12 81 ASP A C 1
ATOM 682 O O . ASP A 1 81 ? -6.594 9.240 12.992 1.00 79.12 81 ASP A O 1
ATOM 686 N N . ASN A 1 82 ? -4.924 7.824 13.442 1.00 78.25 82 ASN A N 1
ATOM 687 C CA . ASN A 1 82 ? -4.050 8.367 12.406 1.00 78.25 82 ASN A CA 1
ATOM 688 C C . ASN A 1 82 ? -3.445 7.290 11.506 1.00 78.25 82 ASN A C 1
ATOM 690 O O . ASN A 1 82 ? -2.807 6.344 11.973 1.00 78.25 82 ASN A O 1
ATOM 694 N N . PHE A 1 83 ? -3.583 7.486 10.197 1.00 75.06 83 PHE A N 1
ATOM 695 C CA . PHE A 1 83 ? -3.034 6.606 9.174 1.00 75.06 83 PHE A CA 1
ATOM 696 C C . PHE A 1 83 ? -2.127 7.381 8.214 1.00 75.06 83 PHE A C 1
ATOM 698 O O . PHE A 1 83 ? -2.568 8.327 7.560 1.00 75.06 83 PHE A O 1
ATOM 705 N N . TYR A 1 84 ? -0.873 6.940 8.098 1.00 76.75 84 TYR A N 1
ATOM 706 C CA . TYR A 1 84 ? 0.138 7.533 7.229 1.00 76.75 84 TYR A CA 1
ATOM 707 C C . TYR A 1 84 ? 0.804 6.474 6.357 1.00 76.75 84 TYR A C 1
ATOM 709 O O . TYR A 1 84 ? 1.396 5.512 6.855 1.00 76.75 84 TYR A O 1
ATOM 717 N N . VAL A 1 85 ? 0.788 6.698 5.047 1.00 70.06 85 VAL A N 1
ATOM 718 C CA . VAL A 1 85 ? 1.538 5.889 4.084 1.00 70.06 85 VAL A CA 1
ATOM 719 C C . VAL A 1 85 ? 2.386 6.807 3.220 1.00 70.06 85 VAL A C 1
ATOM 721 O O . VAL A 1 85 ? 1.872 7.727 2.586 1.00 70.06 85 VAL A O 1
ATOM 724 N N . ASN A 1 86 ? 3.688 6.539 3.182 1.00 76.56 86 ASN A N 1
ATOM 725 C CA . ASN A 1 86 ? 4.605 7.152 2.234 1.00 76.56 86 ASN A CA 1
ATOM 726 C C . ASN A 1 86 ? 5.240 6.061 1.377 1.00 76.56 86 ASN A C 1
ATOM 728 O O . ASN A 1 86 ? 5.762 5.074 1.900 1.00 76.56 86 ASN A O 1
ATOM 732 N N . CYS A 1 87 ? 5.184 6.217 0.061 1.00 71.06 87 CYS A N 1
ATOM 733 C CA . CYS A 1 87 ? 5.780 5.248 -0.840 1.00 71.06 87 CYS A CA 1
ATOM 734 C C . CYS A 1 87 ? 6.521 5.913 -2.001 1.00 71.06 87 CYS A C 1
ATOM 736 O O . CYS A 1 87 ? 6.034 6.868 -2.606 1.00 71.06 87 CYS A O 1
ATOM 738 N N . SER A 1 88 ? 7.680 5.358 -2.349 1.00 78.38 88 SER A N 1
ATOM 739 C CA . SER A 1 88 ? 8.469 5.764 -3.510 1.00 78.38 88 SER A CA 1
ATOM 740 C C . SER A 1 88 ? 8.805 4.555 -4.374 1.00 78.38 88 SER A C 1
ATOM 742 O O . SER A 1 88 ? 9.357 3.564 -3.884 1.00 78.38 88 SER A O 1
ATOM 744 N N . TYR A 1 89 ? 8.484 4.640 -5.664 1.00 76.69 89 TYR A N 1
ATOM 745 C CA . TYR A 1 89 ? 8.695 3.559 -6.621 1.00 76.69 89 TYR A CA 1
ATOM 746 C C . TYR A 1 89 ? 9.479 4.049 -7.834 1.00 76.69 89 TYR A C 1
ATOM 748 O O . TYR A 1 89 ? 9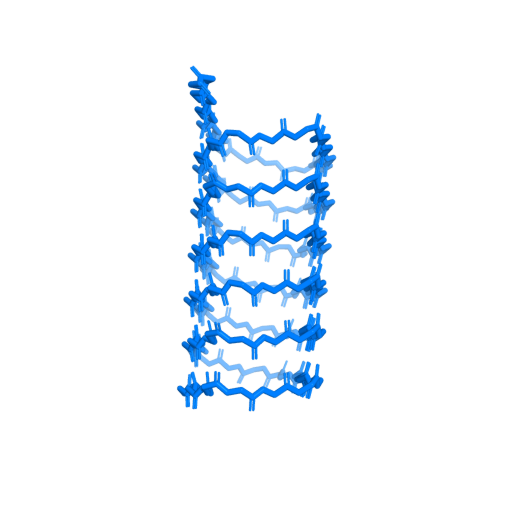.122 5.028 -8.496 1.00 76.69 89 TYR A O 1
ATOM 756 N N . THR A 1 90 ? 10.543 3.318 -8.162 1.00 76.75 90 THR A N 1
ATOM 757 C CA . THR A 1 90 ? 11.350 3.562 -9.359 1.00 76.75 90 THR A CA 1
ATOM 758 C C . THR A 1 90 ? 11.315 2.339 -10.266 1.00 76.75 90 THR A C 1
ATOM 760 O O . THR A 1 90 ? 12.011 1.359 -9.993 1.00 76.75 90 THR A O 1
ATOM 763 N N . ARG A 1 91 ? 10.563 2.456 -11.372 1.00 78.56 91 ARG A N 1
ATOM 764 C CA . ARG A 1 91 ? 10.286 1.416 -12.379 1.00 78.56 91 ARG A CA 1
ATOM 765 C C . ARG A 1 91 ? 9.462 0.259 -11.826 1.00 78.56 91 ARG A C 1
ATOM 767 O O . ARG A 1 91 ? 10.005 -0.619 -11.151 1.00 78.56 91 ARG A O 1
ATOM 774 N N . THR A 1 92 ? 8.182 0.279 -12.163 1.00 77.69 92 THR A N 1
ATOM 775 C CA . THR A 1 92 ? 7.243 -0.789 -11.846 1.00 77.69 92 THR A CA 1
ATOM 776 C C . THR A 1 92 ? 6.450 -1.150 -13.094 1.00 77.69 92 THR A C 1
ATOM 778 O O . THR A 1 92 ? 5.856 -0.252 -13.681 1.00 77.69 92 THR A O 1
ATOM 781 N N . ASP A 1 93 ? 6.391 -2.418 -13.489 1.00 82.06 93 ASP A N 1
ATOM 782 C CA . ASP A 1 93 ? 5.606 -2.777 -14.680 1.00 82.06 93 ASP A CA 1
ATOM 783 C C . ASP A 1 93 ? 4.110 -2.754 -14.323 1.00 82.06 93 ASP A C 1
ATOM 785 O O . ASP A 1 93 ? 3.325 -2.031 -14.930 1.00 82.06 93 ASP A O 1
ATOM 789 N N . ASN A 1 94 ? 3.709 -3.448 -13.252 1.00 80.25 94 ASN A N 1
ATOM 790 C CA . ASN A 1 94 ? 2.332 -3.437 -12.757 1.00 80.25 94 ASN A CA 1
ATOM 791 C C . ASN A 1 94 ? 2.246 -3.033 -11.286 1.00 80.25 94 ASN A C 1
ATOM 793 O O . ASN A 1 94 ? 2.863 -3.638 -10.404 1.00 80.25 94 ASN A O 1
ATOM 797 N N . PHE A 1 95 ? 1.394 -2.050 -11.008 1.00 78.06 95 PHE A N 1
ATOM 798 C CA . PHE A 1 95 ? 1.108 -1.567 -9.668 1.00 78.06 95 PHE A CA 1
ATOM 799 C C . PHE A 1 95 ? -0.383 -1.669 -9.343 1.00 78.06 95 PHE A C 1
ATOM 801 O O . PHE A 1 95 ? -1.224 -1.090 -10.034 1.00 78.06 95 PHE A O 1
ATOM 808 N N . TYR A 1 96 ? -0.707 -2.360 -8.249 1.00 78.75 96 TYR A N 1
ATOM 809 C CA . TYR A 1 96 ? -2.067 -2.486 -7.738 1.00 78.75 96 TYR A CA 1
ATOM 810 C C . TYR A 1 96 ? -2.139 -2.220 -6.235 1.00 78.75 96 TYR A C 1
ATOM 812 O O . TYR A 1 96 ? -1.486 -2.890 -5.429 1.00 78.75 96 TYR A O 1
ATOM 820 N N . VAL A 1 97 ? -3.023 -1.307 -5.842 1.00 70.62 97 VAL A N 1
ATOM 821 C CA . VAL A 1 97 ? -3.350 -1.064 -4.434 1.00 70.62 97 VAL A CA 1
ATOM 822 C C . VAL A 1 97 ? -4.853 -1.118 -4.231 1.00 70.62 97 VAL A C 1
ATOM 824 O O . VAL A 1 97 ? -5.619 -0.442 -4.920 1.00 70.62 97 VAL A O 1
ATOM 827 N N . LYS A 1 98 ? -5.273 -1.887 -3.226 1.00 77.06 98 LYS A N 1
ATOM 828 C CA . LYS A 1 98 ? -6.634 -1.866 -2.701 1.00 77.06 98 LYS A CA 1
ATOM 829 C C . LYS A 1 98 ? -6.614 -1.483 -1.231 1.00 77.06 98 LYS A C 1
ATOM 831 O O . LYS A 1 98 ? -5.944 -2.122 -0.425 1.00 77.06 98 LYS A O 1
ATOM 836 N N . CYS A 1 99 ? -7.399 -0.475 -0.883 1.00 71.00 99 CYS A N 1
ATOM 837 C CA . CYS A 1 99 ? -7.506 -0.017 0.491 1.00 71.00 99 CYS A CA 1
ATOM 838 C C . CYS A 1 99 ? -8.968 0.145 0.920 1.00 71.00 99 CYS A C 1
ATOM 840 O O . CYS A 1 99 ? -9.800 0.659 0.170 1.00 71.00 99 CYS A O 1
ATOM 842 N N . THR A 1 100 ? -9.295 -0.269 2.143 1.00 77.94 100 THR A N 1
ATOM 843 C CA . THR A 1 100 ? -10.626 -0.081 2.736 1.00 77.94 100 THR A CA 1
ATOM 844 C C . THR A 1 100 ? -10.512 0.441 4.165 1.00 77.94 100 THR A C 1
ATOM 846 O O . THR A 1 100 ? -9.886 -0.192 5.019 1.00 77.94 100 THR A O 1
ATOM 849 N N . TYR A 1 101 ? -11.153 1.583 4.421 1.00 75.38 101 TYR A N 1
ATOM 850 C CA . TYR A 1 101 ? -11.131 2.290 5.703 1.00 75.38 101 TYR A CA 1
ATOM 851 C C . TYR A 1 101 ? -1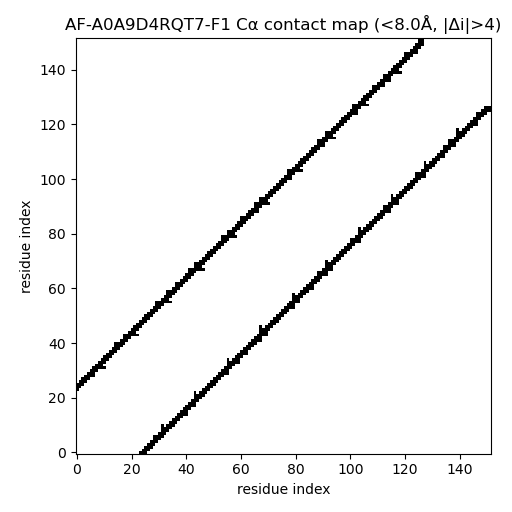2.554 2.538 6.187 1.00 75.38 101 TYR A C 1
ATOM 853 O O . TYR A 1 101 ? -13.395 3.005 5.422 1.00 75.38 101 TYR A O 1
ATOM 861 N N . THR A 1 102 ? -12.835 2.197 7.449 1.00 72.12 102 THR A N 1
ATOM 862 C CA . THR A 1 102 ? -14.210 2.254 7.989 1.00 72.12 102 THR A CA 1
ATOM 863 C C . THR A 1 102 ? -14.456 3.352 9.026 1.00 72.12 102 THR A C 1
ATOM 865 O O . THR A 1 102 ? -15.605 3.715 9.260 1.00 72.12 102 THR A O 1
ATOM 868 N N . ARG A 1 103 ? -13.407 3.815 9.718 1.00 74.19 103 ARG A N 1
ATOM 869 C CA . ARG A 1 103 ? -13.429 4.947 10.664 1.00 74.19 103 ARG A CA 1
ATOM 870 C C . ARG A 1 103 ? -12.002 5.429 10.840 1.00 74.19 103 ARG A C 1
ATOM 872 O O . ARG A 1 103 ? -11.201 4.685 11.415 1.00 74.19 103 ARG A O 1
ATOM 879 N N . THR A 1 104 ? -11.699 6.609 10.324 1.00 71.88 104 THR A N 1
ATOM 880 C CA . THR A 1 104 ? -10.352 7.164 10.416 1.00 71.88 104 THR A CA 1
ATOM 881 C C . THR A 1 104 ? -10.414 8.658 10.654 1.00 71.88 104 THR A C 1
ATOM 883 O O . THR A 1 104 ? -11.010 9.352 9.839 1.00 71.88 104 THR A O 1
ATOM 886 N N . ASP A 1 105 ? -9.793 9.155 11.719 1.00 75.00 105 ASP A N 1
ATOM 887 C CA . ASP A 1 105 ? -9.859 10.590 12.016 1.00 75.00 105 ASP A CA 1
ATOM 888 C C . ASP A 1 105 ? -8.959 11.351 11.036 1.00 75.00 105 ASP A C 1
ATOM 890 O O . ASP A 1 105 ? -9.411 12.257 10.336 1.00 75.00 105 ASP A O 1
ATOM 894 N N . ASN A 1 106 ? -7.706 10.913 10.881 1.00 75.50 106 ASN A N 1
ATOM 895 C CA . ASN A 1 106 ? -6.782 11.489 9.912 1.00 75.50 106 ASN A CA 1
ATOM 896 C C . ASN A 1 106 ? -6.171 10.444 8.978 1.00 75.50 106 ASN A C 1
ATOM 898 O O . ASN A 1 106 ? -5.557 9.466 9.413 1.00 75.50 106 ASN A O 1
ATOM 902 N N . PHE A 1 107 ? -6.270 10.705 7.677 1.00 72.44 107 PHE A N 1
ATOM 903 C CA . PHE A 1 107 ? -5.717 9.858 6.631 1.00 72.44 107 PHE A CA 1
ATOM 904 C C . PHE A 1 107 ? -4.781 10.643 5.708 1.00 72.44 107 PHE A C 1
ATOM 906 O O . PHE A 1 107 ? -5.204 11.599 5.054 1.00 72.44 107 PHE A O 1
ATOM 913 N N . TYR A 1 108 ? -3.527 10.195 5.608 1.00 74.69 108 TYR A N 1
ATOM 914 C CA . TYR A 1 108 ? -2.503 10.789 4.753 1.00 74.69 108 TYR A CA 1
ATOM 915 C C . TYR A 1 108 ? -1.820 9.729 3.889 1.00 74.69 108 TYR A C 1
ATOM 917 O O . TYR A 1 108 ? -1.239 8.765 4.396 1.00 74.69 108 TYR A O 1
ATOM 925 N N . VAL A 1 109 ? -1.819 9.943 2.576 1.00 68.25 109 VAL A N 1
ATOM 926 C CA . VAL A 1 109 ? -1.056 9.129 1.623 1.00 68.25 109 VAL A CA 1
ATOM 927 C C . VAL A 1 109 ? -0.214 10.041 0.747 1.00 68.25 109 VAL A C 1
ATOM 929 O O . VAL A 1 109 ? -0.742 10.935 0.087 1.00 68.25 109 VAL A O 1
ATOM 932 N N . ASN A 1 110 ? 1.093 9.793 0.718 1.00 74.00 110 ASN A N 1
ATOM 933 C CA . ASN A 1 110 ? 2.011 10.406 -0.231 1.00 74.00 110 ASN A CA 1
ATOM 934 C C . ASN A 1 110 ? 2.660 9.317 -1.082 1.00 74.00 110 ASN A C 1
ATOM 936 O O . ASN A 1 110 ? 3.192 8.340 -0.549 1.00 74.00 110 ASN A O 1
ATOM 940 N N . CYS A 1 111 ? 2.613 9.464 -2.399 1.00 68.94 111 CYS A N 1
ATOM 941 C CA . CYS A 1 111 ? 3.231 8.504 -3.299 1.00 68.94 111 CYS A CA 1
ATOM 942 C C . CYS A 1 111 ? 3.962 9.195 -4.450 1.00 68.94 111 CYS A C 1
ATOM 944 O O . CYS A 1 111 ? 3.420 10.101 -5.083 1.00 68.94 111 CYS A O 1
ATOM 946 N N . THR A 1 112 ? 5.162 8.708 -4.764 1.00 78.06 112 THR A N 1
ATOM 947 C CA . THR A 1 112 ? 5.956 9.174 -5.907 1.00 78.06 112 THR A CA 1
ATOM 948 C C . THR A 1 112 ? 6.300 8.003 -6.818 1.00 78.06 112 THR A C 1
ATOM 950 O O . THR A 1 112 ? 6.878 7.009 -6.370 1.00 78.06 112 THR A O 1
ATOM 953 N N . TYR A 1 113 ? 5.983 8.145 -8.105 1.00 74.62 113 TYR A N 1
ATOM 954 C CA . TYR A 1 113 ? 6.220 7.133 -9.131 1.00 74.62 113 TYR A CA 1
ATOM 955 C C . TYR A 1 113 ? 6.975 7.733 -10.317 1.00 74.62 113 TYR A C 1
ATOM 957 O O . TYR A 1 113 ? 6.524 8.689 -10.953 1.00 74.62 113 TYR A O 1
ATOM 965 N N . THR A 1 114 ? 8.127 7.149 -10.642 1.00 75.31 114 THR A N 1
ATOM 966 C CA . THR A 1 114 ? 8.987 7.678 -11.714 1.00 75.31 114 THR A CA 1
ATOM 967 C C . THR A 1 114 ? 8.646 7.092 -13.085 1.00 75.31 114 THR A C 1
ATOM 969 O O . THR A 1 114 ? 8.577 7.823 -14.066 1.00 75.31 114 THR A O 1
ATOM 972 N N . ILE A 1 115 ? 8.452 5.774 -13.166 1.00 75.50 115 ILE A N 1
ATOM 973 C CA . ILE A 1 115 ? 8.087 5.051 -14.395 1.00 75.50 115 ILE A CA 1
ATOM 974 C C . ILE A 1 115 ? 7.175 3.907 -13.972 1.00 75.50 115 ILE A C 1
ATOM 976 O O . ILE A 1 115 ? 7.594 3.095 -13.143 1.00 75.50 115 ILE A O 1
ATOM 980 N N . THR A 1 116 ? 5.948 3.885 -14.485 1.00 76.44 116 THR A N 1
ATOM 981 C CA . THR A 1 116 ? 4.992 2.794 -14.261 1.00 76.44 116 THR A CA 1
ATOM 982 C C . THR A 1 116 ? 4.269 2.452 -15.558 1.00 76.44 116 THR A C 1
ATOM 984 O O . THR A 1 116 ? 3.732 3.365 -16.176 1.00 76.44 116 THR A O 1
ATOM 987 N N . ASP A 1 117 ? 4.204 1.183 -15.953 1.00 78.88 117 ASP A N 1
ATOM 988 C CA . ASP A 1 117 ? 3.486 0.824 -17.185 1.00 78.88 117 ASP A CA 1
ATOM 989 C C . ASP A 1 117 ? 1.975 0.746 -16.906 1.00 78.88 117 ASP A C 1
ATOM 991 O O . ASP A 1 117 ? 1.189 1.468 -17.517 1.00 78.88 117 ASP A O 1
ATOM 995 N N . ASN A 1 118 ? 1.554 -0.035 -15.906 1.00 77.94 118 ASN A N 1
ATOM 996 C CA . ASN A 1 118 ? 0.154 -0.130 -15.481 1.00 77.94 118 ASN A CA 1
ATOM 997 C C . ASN A 1 118 ? -0.032 0.251 -14.011 1.00 77.94 118 ASN A C 1
ATOM 999 O O . ASN A 1 118 ? 0.612 -0.302 -13.117 1.00 77.94 118 ASN A O 1
ATOM 1003 N N . PHE A 1 119 ? -0.986 1.144 -13.750 1.00 75.75 119 PHE A N 1
ATOM 1004 C CA . PHE A 1 119 ? -1.308 1.615 -12.409 1.00 75.75 119 PHE A CA 1
ATOM 1005 C C . PHE A 1 119 ? -2.802 1.521 -12.100 1.00 75.75 119 PHE A C 1
ATOM 1007 O O . PHE A 1 119 ? -3.638 2.119 -12.783 1.00 75.75 119 PHE A O 1
ATOM 1014 N N . HIS A 1 120 ? -3.123 0.837 -11.003 1.00 76.62 120 HIS A N 1
ATOM 1015 C CA . HIS A 1 120 ? -4.485 0.667 -10.517 1.00 76.62 120 HIS A CA 1
ATOM 1016 C C . HIS A 1 120 ? -4.581 0.923 -9.012 1.00 76.62 120 HIS A C 1
ATOM 1018 O O . HIS A 1 120 ? -3.924 0.258 -8.207 1.00 76.62 120 HIS A O 1
ATOM 1024 N N . VAL A 1 121 ? -5.467 1.837 -8.615 1.00 68.75 121 VAL A N 1
ATOM 1025 C CA . VAL A 1 121 ? -5.789 2.084 -7.202 1.00 68.75 121 VAL A CA 1
ATOM 1026 C C . VAL A 1 121 ? -7.293 2.043 -6.989 1.00 68.75 121 VAL A C 1
ATOM 1028 O O . VAL A 1 121 ? -8.045 2.763 -7.642 1.00 68.75 121 VAL A O 1
ATOM 1031 N N . ASN A 1 122 ? -7.725 1.224 -6.031 1.00 74.44 122 ASN A N 1
ATOM 1032 C CA . ASN A 1 122 ? -9.105 1.172 -5.568 1.00 74.44 122 ASN A CA 1
ATOM 1033 C C . ASN A 1 122 ? -9.165 1.490 -4.076 1.00 74.44 122 ASN A C 1
ATOM 1035 O O . ASN A 1 122 ? -8.601 0.763 -3.253 1.00 74.44 122 ASN A O 1
ATOM 1039 N N . CYS A 1 123 ? -9.903 2.535 -3.722 1.00 68.44 123 CYS A N 1
ATOM 1040 C CA . CYS A 1 123 ? -10.061 2.950 -2.338 1.00 68.44 123 CYS A CA 1
ATOM 1041 C C . CYS A 1 123 ? -11.536 3.098 -1.961 1.00 68.44 123 CYS A C 1
ATOM 1043 O O . CYS A 1 123 ? -12.329 3.698 -2.692 1.00 68.44 123 CYS A O 1
ATOM 1045 N N . THR A 1 124 ? -11.891 2.598 -0.780 1.00 75.00 124 THR A N 1
ATOM 1046 C CA . THR A 1 124 ? -13.207 2.816 -0.169 1.00 75.00 124 THR A CA 1
ATOM 1047 C C . THR A 1 124 ? -13.041 3.388 1.228 1.00 75.00 124 THR A C 1
ATOM 1049 O O . THR A 1 124 ? -12.287 2.853 2.045 1.00 75.00 124 THR A O 1
ATOM 1052 N N . TYR A 1 125 ? -13.783 4.457 1.496 1.00 71.88 125 TYR A N 1
ATOM 1053 C CA . TYR A 1 125 ? -13.758 5.187 2.754 1.00 71.88 125 TYR A CA 1
ATOM 1054 C C . TYR A 1 125 ? -15.171 5.302 3.308 1.00 71.88 125 TYR A C 1
ATOM 1056 O O . TYR A 1 125 ? -16.094 5.745 2.617 1.00 71.88 125 TYR A O 1
ATOM 1064 N N . THR A 1 126 ? -15.337 4.942 4.573 1.00 69.69 126 THR A N 1
ATOM 1065 C CA . THR A 1 126 ? -16.548 5.241 5.323 1.00 69.69 126 THR A CA 1
ATOM 1066 C C . THR A 1 126 ? -16.126 6.026 6.562 1.00 69.69 126 THR A C 1
ATOM 1068 O O . THR A 1 126 ? -15.261 5.588 7.310 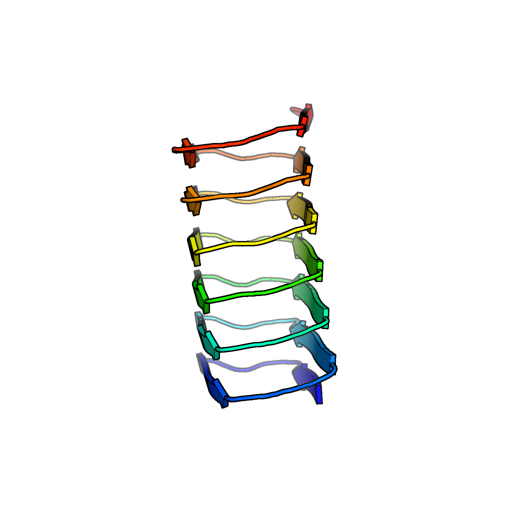1.00 69.69 126 THR A O 1
ATOM 1071 N N . ARG A 1 127 ? -16.665 7.243 6.720 1.00 68.12 127 ARG A N 1
ATOM 1072 C CA . ARG A 1 127 ? -16.420 8.146 7.865 1.00 68.12 127 ARG A CA 1
ATOM 1073 C C . ARG A 1 127 ? -14.944 8.508 8.104 1.00 68.12 127 ARG A C 1
ATOM 1075 O O . ARG A 1 127 ? -14.280 7.935 8.971 1.00 68.12 127 ARG A O 1
ATOM 1082 N N . THR A 1 128 ? -14.473 9.501 7.353 1.00 67.56 128 THR A N 1
ATOM 1083 C CA . THR A 1 128 ? -13.156 10.121 7.540 1.00 67.56 128 THR A CA 1
ATOM 1084 C C . THR A 1 128 ? -13.308 11.615 7.800 1.00 67.56 128 THR A C 1
ATOM 1086 O O . THR A 1 128 ? -14.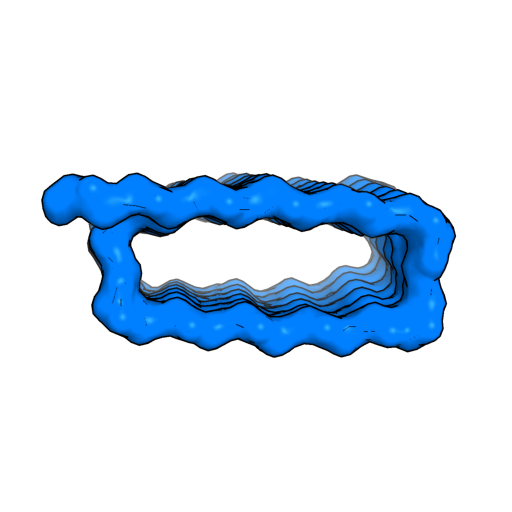030 12.276 7.050 1.00 67.56 128 THR A O 1
ATOM 1089 N N . ASP A 1 129 ? -12.639 12.132 8.833 1.00 70.50 129 ASP A N 1
ATOM 1090 C CA . ASP A 1 129 ? -12.717 13.557 9.181 1.00 70.50 129 ASP A CA 1
ATOM 1091 C C . ASP A 1 129 ? -11.760 14.383 8.314 1.00 70.50 129 ASP A C 1
ATOM 1093 O O . ASP A 1 129 ? -12.194 15.307 7.626 1.00 70.50 129 ASP A O 1
ATOM 1097 N N . ASN A 1 130 ? -10.480 13.997 8.263 1.00 70.88 130 ASN A N 1
ATOM 1098 C CA . ASN A 1 130 ? -9.469 14.630 7.417 1.00 70.88 130 ASN A CA 1
ATOM 1099 C C . ASN A 1 130 ? -8.830 13.630 6.449 1.00 70.88 130 ASN A C 1
ATOM 1101 O O . ASN A 1 130 ? -8.350 12.565 6.844 1.00 70.88 130 ASN A O 1
ATOM 1105 N N . PHE A 1 131 ? -8.776 14.006 5.170 1.00 69.00 131 PHE A N 1
ATOM 1106 C CA . PHE A 1 131 ? -8.287 13.153 4.092 1.00 69.00 131 PHE A CA 1
ATOM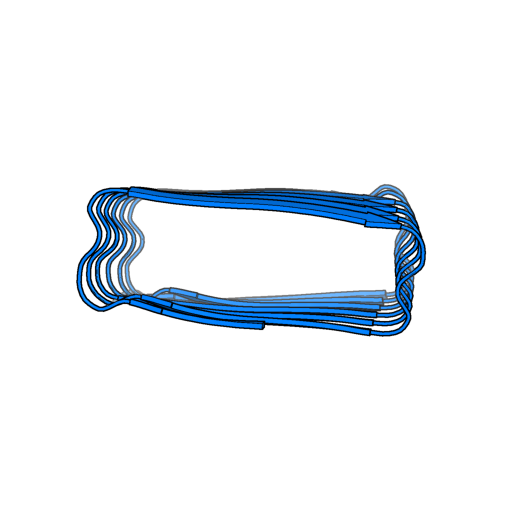 1107 C C . PHE A 1 131 ? -7.353 13.916 3.151 1.00 69.00 131 PHE A C 1
ATOM 1109 O O . PHE A 1 131 ? -7.768 14.874 2.497 1.00 69.00 131 PHE A O 1
ATOM 1116 N N . TYR A 1 132 ? -6.109 13.448 3.041 1.00 70.31 132 TYR A N 1
ATOM 1117 C CA . TYR A 1 132 ? -5.092 14.022 2.167 1.00 70.31 132 TYR A CA 1
ATOM 1118 C C . TYR A 1 132 ? -4.409 12.929 1.344 1.00 70.31 132 TYR A C 1
ATOM 1120 O O . TYR A 1 132 ? -3.818 11.993 1.887 1.00 70.31 132 TYR A O 1
ATOM 1128 N N . VAL A 1 133 ? -4.451 13.071 0.020 1.00 63.59 133 VAL A N 1
ATOM 1129 C CA . VAL A 1 133 ? -3.744 12.190 -0.915 1.00 63.59 133 VAL A CA 1
ATOM 1130 C C . VAL A 1 133 ? -2.947 13.044 -1.885 1.00 63.59 133 VAL A C 1
ATOM 1132 O O . VAL A 1 133 ? -3.518 13.831 -2.635 1.00 63.59 133 VAL A O 1
ATOM 1135 N N . ASN A 1 134 ? -1.628 12.872 -1.868 1.00 71.06 134 ASN A N 1
ATOM 1136 C CA . ASN A 1 134 ? -0.713 13.473 -2.826 1.00 71.06 134 ASN A CA 1
ATOM 1137 C C . ASN A 1 134 ? -0.037 12.363 -3.630 1.00 71.06 134 ASN A C 1
ATOM 1139 O O . ASN A 1 134 ? 0.584 11.463 -3.064 1.00 71.06 134 ASN A O 1
ATOM 1143 N N . CYS A 1 135 ? -0.170 12.402 -4.951 1.00 65.12 135 CYS A N 1
ATOM 1144 C CA . CYS A 1 135 ? 0.459 11.426 -5.830 1.00 65.12 135 CYS A CA 1
ATOM 1145 C C . CYS A 1 135 ? 1.146 12.144 -6.989 1.00 65.12 135 CYS A C 1
ATOM 1147 O O . CYS A 1 135 ? 0.490 12.853 -7.749 1.00 65.12 135 CYS A O 1
ATOM 1149 N N . LEU A 1 136 ? 2.457 11.940 -7.128 1.00 72.12 136 LEU A N 1
ATOM 1150 C CA . LEU A 1 136 ? 3.259 12.475 -8.224 1.00 72.12 136 LEU A CA 1
ATOM 1151 C C . LEU A 1 136 ? 3.640 11.347 -9.184 1.00 72.12 136 LEU A C 1
ATOM 1153 O O . LEU A 1 136 ? 4.262 10.364 -8.775 1.00 72.12 136 LEU A O 1
ATOM 1157 N N . TYR A 1 137 ? 3.315 11.528 -10.462 1.00 70.56 137 TYR A N 1
ATOM 1158 C CA . TYR A 1 137 ? 3.684 10.614 -11.541 1.00 70.56 137 TYR A CA 1
ATOM 1159 C C . TYR A 1 137 ? 4.513 11.370 -12.569 1.00 70.56 137 TYR A C 1
ATOM 1161 O O . TYR A 1 137 ? 4.104 12.431 -13.036 1.00 70.56 137 TYR A O 1
ATOM 1169 N N . ILE A 1 138 ? 5.678 10.826 -12.916 1.00 75.00 138 ILE A N 1
ATOM 1170 C CA . ILE A 1 138 ? 6.546 11.415 -13.946 1.00 75.00 138 ILE A CA 1
ATOM 1171 C C . ILE A 1 138 ? 6.239 10.797 -15.311 1.00 75.00 138 ILE A C 1
ATOM 1173 O O . ILE A 1 138 ? 6.136 11.514 -16.304 1.00 75.00 138 ILE A O 1
ATOM 1177 N N . ARG A 1 139 ? 6.079 9.469 -15.366 1.00 72.38 139 ARG A N 1
ATOM 1178 C CA . ARG A 1 139 ? 5.757 8.743 -16.594 1.00 72.38 139 ARG A CA 1
ATOM 1179 C C . ARG A 1 139 ? 4.871 7.539 -16.301 1.00 72.38 139 ARG A C 1
ATOM 1181 O O . ARG A 1 139 ? 5.232 6.704 -15.469 1.00 72.38 139 ARG A O 1
ATOM 1188 N N . ILE A 1 140 ? 3.741 7.478 -16.998 1.00 77.44 140 ILE A N 1
ATOM 1189 C CA . ILE A 1 140 ? 2.760 6.409 -16.872 1.00 77.44 140 ILE A CA 1
ATOM 1190 C C . ILE A 1 140 ? 2.122 6.092 -18.222 1.00 77.44 140 ILE A C 1
ATOM 1192 O O . ILE A 1 140 ? 1.793 7.026 -18.954 1.00 77.44 140 ILE A O 1
ATOM 1196 N N . ASP A 1 141 ? 1.947 4.808 -18.529 1.00 78.50 141 ASP A N 1
ATOM 1197 C CA . ASP A 1 141 ? 1.318 4.392 -19.786 1.00 78.50 141 ASP A CA 1
ATOM 1198 C C . ASP A 1 141 ? -0.195 4.183 -19.595 1.00 78.50 141 ASP A C 1
ATOM 1200 O O . ASP A 1 141 ? -0.994 4.816 -20.284 1.00 78.50 141 ASP A O 1
ATOM 1204 N N . ASN A 1 142 ? -0.609 3.384 -18.603 1.00 78.44 142 ASN A N 1
ATOM 1205 C CA . ASN A 1 142 ? -2.015 3.157 -18.252 1.00 78.44 142 ASN A CA 1
ATOM 1206 C C . ASN A 1 142 ? -2.313 3.522 -16.791 1.00 78.44 142 ASN A C 1
ATOM 1208 O O . ASN A 1 142 ? -1.614 3.098 -15.867 1.00 78.44 142 ASN A O 1
ATOM 1212 N N . PHE A 1 143 ? -3.407 4.259 -16.571 1.00 76.31 143 PHE A N 1
ATOM 1213 C CA . PHE A 1 143 ? -3.792 4.778 -15.256 1.00 76.31 143 PHE A CA 1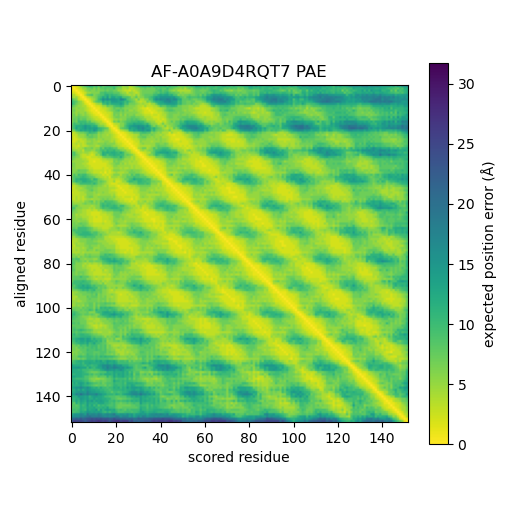
ATOM 1214 C C . PHE A 1 143 ? -5.284 4.589 -14.966 1.00 76.31 143 PHE A C 1
ATOM 1216 O O . PHE A 1 143 ? -6.139 4.980 -15.760 1.00 76.31 143 PHE A O 1
ATOM 1223 N N . CYS A 1 144 ? -5.606 4.037 -13.794 1.00 75.75 144 CYS A N 1
ATOM 1224 C CA . CYS A 1 144 ? -6.975 3.894 -13.307 1.00 75.75 144 CYS A CA 1
ATOM 1225 C C . CYS A 1 144 ? -7.050 4.092 -11.785 1.00 75.75 144 CYS A C 1
ATOM 1227 O O . CYS A 1 144 ? -6.340 3.433 -11.021 1.00 75.75 144 CYS A O 1
ATOM 1229 N N . VAL A 1 145 ? -7.944 4.980 -11.340 1.00 67.88 145 VAL A N 1
ATOM 1230 C CA . VAL A 1 145 ? -8.194 5.256 -9.918 1.00 67.88 145 VAL A CA 1
ATOM 1231 C C . VAL A 1 145 ? -9.693 5.297 -9.658 1.00 67.88 145 VAL A C 1
ATOM 1233 O O . VAL A 1 145 ? -10.390 6.149 -10.204 1.00 67.88 145 VAL A O 1
ATOM 1236 N N . ASN A 1 146 ? -10.177 4.413 -8.781 1.00 75.19 146 ASN A N 1
ATOM 1237 C CA . ASN A 1 146 ? -11.558 4.425 -8.302 1.00 75.19 146 ASN A CA 1
ATOM 1238 C C . ASN A 1 146 ? -11.586 4.663 -6.793 1.00 75.19 146 ASN A C 1
ATOM 1240 O O . ASN A 1 146 ? -11.193 3.802 -6.002 1.00 75.19 146 ASN A O 1
ATOM 1244 N N . CYS A 1 147 ? -12.100 5.821 -6.392 1.00 67.62 147 CYS A N 1
ATOM 1245 C CA . CYS A 1 147 ? -12.263 6.185 -4.991 1.00 67.62 147 CYS A CA 1
ATOM 1246 C C . CYS A 1 147 ? -13.746 6.361 -4.679 1.00 67.62 147 CYS A C 1
ATOM 1248 O O . CYS A 1 147 ? -14.443 7.138 -5.327 1.00 67.62 147 CYS A O 1
ATOM 1250 N N . THR A 1 148 ? -14.225 5.644 -3.668 1.00 73.50 148 THR A N 1
ATOM 1251 C CA . THR A 1 148 ? -15.609 5.726 -3.196 1.00 73.50 148 THR A CA 1
ATOM 1252 C C . THR A 1 148 ? -15.622 6.200 -1.754 1.00 73.50 148 THR A C 1
ATOM 1254 O O . THR A 1 148 ? -14.902 5.673 -0.906 1.00 73.50 148 THR A O 1
ATOM 1257 N N . HIS A 1 149 ? -16.438 7.212 -1.473 1.00 67.38 149 HIS A N 1
ATOM 1258 C CA . HIS A 1 149 ? -16.628 7.731 -0.128 1.00 67.38 149 HIS A CA 1
ATOM 1259 C C . HIS A 1 149 ? -18.113 7.696 0.214 1.00 67.38 149 HIS A C 1
ATOM 1261 O O . HIS A 1 149 ? -18.918 8.392 -0.407 1.00 67.38 149 HIS A O 1
ATOM 1267 N N . THR A 1 150 ? -18.484 6.901 1.213 1.00 62.47 150 THR A N 1
ATOM 1268 C CA . THR A 1 150 ? -19.856 6.860 1.723 1.00 62.47 150 THR A CA 1
ATOM 1269 C C . THR A 1 150 ? -19.912 7.597 3.054 1.00 62.47 150 THR A C 1
ATOM 1271 O O . THR A 1 150 ? -19.379 7.123 4.062 1.00 62.47 150 THR A O 1
ATOM 1274 N N . ARG A 1 151 ? -20.566 8.765 3.053 1.00 54.44 151 ARG A N 1
ATOM 1275 C CA . ARG A 1 151 ? -20.994 9.435 4.286 1.00 54.44 151 ARG A CA 1
ATOM 1276 C C . ARG A 1 151 ? -22.221 8.701 4.823 1.00 54.44 151 ARG A C 1
ATOM 1278 O O . ARG A 1 151 ? -23.229 8.638 4.128 1.00 54.44 151 ARG A O 1
ATOM 1285 N N . THR A 1 152 ? -22.117 8.161 6.033 1.00 51.50 152 THR A N 1
ATOM 1286 C CA . THR A 1 152 ? -23.257 7.677 6.831 1.00 51.50 152 THR A CA 1
ATOM 1287 C C . THR A 1 152 ? -23.361 8.474 8.112 1.00 51.50 152 THR A C 1
ATOM 1289 O O . THR A 1 152 ? -22.329 8.525 8.835 1.00 51.50 152 THR A O 1
#

Sequence (152 aa):
MNFTYTRTDNFYVNCIYTGTNNFYVNCTYTRTDNFHVNCIYTRTNNFYVNCTYTRTDKFHVNCTYTRTDNFHVNCTCTKTDNFYVNCSYTRTDNFYVKCTYTRTDNFYVNCTYTITDNFHVNCTYTRTDNFYVNCLYIRIDNFCVNCTHTRT

InterPro domains:
  IPR023614 Porin domain superfamily [G3DSA:2.40.160.10] (2-137)

Solvent-accessible surface area (backbone atoms only — not comparable to full-atom values): 7251 Å² total; per-residue (Å²): 86,80,47,78,50,70,73,43,67,70,47,82,46,79,45,79,51,72,71,42,65,72,46,58,40,38,40,40,41,53,34,29,48,35,39,40,39,39,40,39,42,36,44,30,46,35,40,41,40,40,37,41,42,30,44,29,49,33,40,39,39,41,39,39,42,38,41,30,47,33,39,40,40,39,41,39,42,41,43,29,48,32,40,40,38,42,39,40,40,43,42,31,48,35,41,39,39,40,41,40,39,56,33,31,48,34,40,41,38,42,36,41,37,52,36,34,45,34,41,40,40,41,39,42,40,28,52,66,78,40,82,47,78,48,76,48,74,75,40,70,75,42,81,47,77,50,77,47,76,51,87,126

Foldseek 3Di:
DEEEDEEDAEDEEEEAEEAEAEEEYEEEYAAYAYYEYEEEYEDYAYYEYEYEYHHYAYAEYEYEYEDYAEYEYEYEYEDYAEYEYEYEYEDYAEYEYEYEYAAYAEYEYEYEYEEYAEYEYEYEYEHYNYYYYHYHYNYYNYDDYHYYYDYD